Protein AF-A0A952Q7W2-F1 (afdb_monomer)

pLDDT: mean 88.39, std 12.74, range [43.47, 98.25]

Radius of gyration: 13.81 Å; Cα contacts (8 Å, |Δi|>4): 68; chains: 1; bounding box: 30×33×32 Å

Solvent-accessible surface area (backbone atoms only — not comparable to full-atom values): 4008 Å² total; per-residue (Å²): 132,81,84,81,68,64,63,46,81,46,80,34,69,90,41,57,52,84,49,64,66,82,43,94,82,24,40,72,66,24,54,51,53,46,51,51,45,50,58,41,40,76,73,69,23,46,66,45,82,45,52,66,86,82,7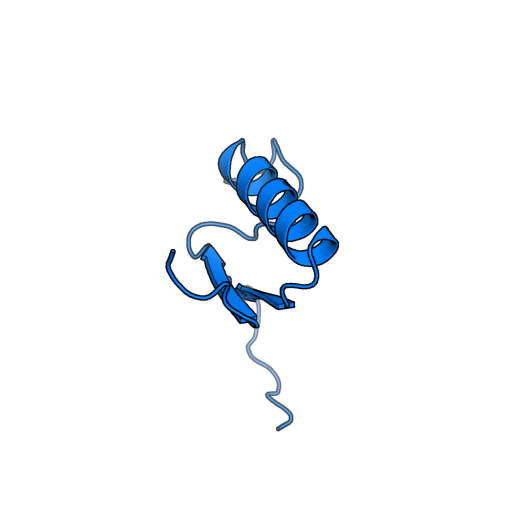8,81,89,77,77,83,83,129

Secondary structure (DSSP, 8-state):
-PPPPSEEEEEE-SS-TTSPTTBTTBSHHHHHHHHHHHHHHHTT-EEEEEE---S-------

Structure (mmCIF, N/CA/C/O backbone):
data_AF-A0A952Q7W2-F1
#
_entry.id   AF-A0A952Q7W2-F1
#
loop_
_atom_site.group_PDB
_atom_site.id
_atom_site.type_symbol
_atom_site.label_atom_id
_atom_site.label_alt_id
_atom_site.label_comp_id
_atom_site.label_asym_id
_atom_site.label_entity_id
_atom_site.label_seq_id
_atom_site.pdbx_PDB_ins_code
_atom_site.Cartn_x
_atom_site.Cartn_y
_atom_site.Cartn_z
_atom_site.occupancy
_atom_site.B_iso_or_equiv
_atom_site.auth_seq_id
_atom_site.auth_comp_id
_atom_site.auth_asym_id
_atom_site.auth_atom_id
_atom_site.pdbx_PDB_model_num
ATOM 1 N N . MET A 1 1 ? -15.158 16.055 15.055 1.00 65.31 1 MET A N 1
ATOM 2 C CA . MET A 1 1 ? -14.098 15.151 14.560 1.00 65.31 1 MET A CA 1
ATOM 3 C C . MET A 1 1 ? -14.787 14.108 13.698 1.00 65.31 1 MET A C 1
ATOM 5 O O . MET A 1 1 ? -15.799 13.588 14.151 1.00 65.31 1 MET A O 1
ATOM 9 N N . ALA A 1 2 ? -14.359 13.901 12.451 1.00 72.44 2 ALA A N 1
ATOM 10 C CA . ALA A 1 2 ? -14.970 12.877 11.600 1.00 72.44 2 ALA A CA 1
ATOM 11 C C . ALA A 1 2 ? -14.672 11.477 12.173 1.00 72.44 2 ALA A C 1
ATOM 13 O O . ALA A 1 2 ? -13.613 11.312 12.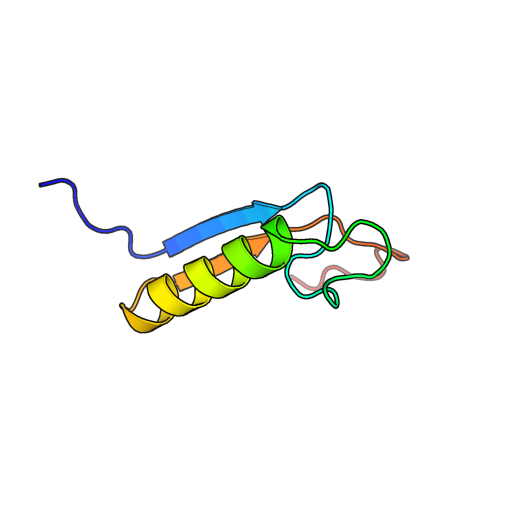787 1.00 72.44 2 ALA A O 1
ATOM 14 N N . PRO A 1 3 ? -15.578 10.495 12.017 1.00 83.25 3 PRO A N 1
ATOM 15 C CA . PRO A 1 3 ? -15.305 9.126 12.436 1.00 83.25 3 PRO A CA 1
ATOM 16 C C . PRO A 1 3 ? -14.079 8.580 11.695 1.00 83.25 3 PRO A C 1
ATOM 18 O O . PRO A 1 3 ? -13.895 8.840 10.504 1.00 83.25 3 PRO A O 1
ATOM 21 N N . THR A 1 4 ? -13.225 7.842 12.404 1.00 88.88 4 THR A N 1
ATOM 22 C CA . THR A 1 4 ? -12.099 7.129 11.792 1.00 88.88 4 THR A CA 1
ATOM 23 C C . THR A 1 4 ? -12.651 5.953 10.982 1.00 88.88 4 THR A C 1
ATOM 25 O O . THR A 1 4 ? -13.468 5.205 11.517 1.00 88.88 4 THR A O 1
ATOM 28 N N . PRO A 1 5 ? -12.264 5.787 9.706 1.00 94.25 5 PRO A N 1
ATOM 29 C CA . PRO A 1 5 ? -12.748 4.675 8.897 1.00 94.25 5 PRO A CA 1
ATOM 30 C C . PRO A 1 5 ? -12.201 3.344 9.419 1.00 94.25 5 PRO A C 1
ATOM 32 O O . PRO A 1 5 ? -11.035 3.260 9.797 1.00 94.25 5 PRO A O 1
ATOM 35 N N . GLU A 1 6 ? -13.026 2.299 9.379 1.00 96.56 6 GLU A N 1
ATOM 36 C CA . GLU A 1 6 ? -12.611 0.930 9.722 1.00 96.56 6 GLU A CA 1
ATOM 37 C C . GLU A 1 6 ? -11.828 0.264 8.579 1.00 96.56 6 GLU A C 1
ATOM 39 O O . GLU A 1 6 ? -10.936 -0.546 8.828 1.00 96.56 6 GLU A O 1
ATOM 44 N N . ARG A 1 7 ? -12.119 0.635 7.321 1.00 97.75 7 ARG A N 1
ATOM 45 C CA . ARG A 1 7 ? -11.492 0.069 6.119 1.00 97.75 7 ARG A CA 1
ATOM 46 C C . ARG A 1 7 ? -11.229 1.133 5.050 1.00 97.75 7 ARG A C 1
ATOM 48 O O . ARG A 1 7 ? -12.043 2.034 4.848 1.00 97.75 7 ARG A O 1
ATOM 55 N N . ILE A 1 8 ? -10.102 1.019 4.349 1.00 97.62 8 ILE A N 1
ATOM 56 C CA . ILE A 1 8 ? -9.670 1.901 3.257 1.00 97.62 8 ILE A CA 1
ATOM 57 C C . ILE A 1 8 ? -9.233 1.053 2.058 1.00 97.62 8 ILE A C 1
ATOM 59 O O . ILE A 1 8 ? -8.347 0.211 2.176 1.00 97.62 8 ILE A O 1
ATOM 63 N N . ALA A 1 9 ? -9.785 1.342 0.880 1.00 97.69 9 ALA A N 1
ATOM 64 C CA . ALA A 1 9 ? -9.256 0.852 -0.391 1.00 97.69 9 ALA A CA 1
ATOM 65 C C . ALA A 1 9 ? -8.344 1.922 -1.014 1.00 97.69 9 ALA A C 1
ATOM 67 O O . ALA A 1 9 ? -8.802 3.008 -1.374 1.00 97.69 9 ALA A O 1
ATOM 68 N N . MET A 1 10 ? -7.049 1.633 -1.141 1.00 96.81 10 MET A N 1
ATOM 69 C CA . MET A 1 10 ? -6.074 2.512 -1.786 1.00 96.81 10 MET A CA 1
ATOM 70 C C . MET A 1 10 ? -5.823 2.047 -3.219 1.00 96.81 10 MET A C 1
ATOM 72 O O . MET A 1 10 ? -5.358 0.932 -3.444 1.00 96.81 10 MET A O 1
ATOM 76 N N . VAL A 1 11 ? -6.083 2.916 -4.194 1.00 96.06 11 VAL A N 1
ATOM 77 C CA . VAL A 1 11 ? -5.921 2.595 -5.618 1.00 96.06 11 VAL A CA 1
ATOM 78 C C . VAL A 1 11 ? -4.595 3.142 -6.149 1.00 96.06 11 VAL A C 1
ATOM 80 O O . VAL A 1 11 ? -4.380 4.351 -6.180 1.00 96.06 11 VAL A O 1
ATOM 83 N N . SER A 1 12 ? -3.730 2.250 -6.633 1.00 94.56 12 SER A N 1
ATOM 84 C CA . SER A 1 12 ? -2.482 2.559 -7.340 1.00 94.56 12 SER A CA 1
ATOM 85 C C . SER A 1 12 ? -2.484 1.897 -8.716 1.00 94.56 12 SER A C 1
ATOM 87 O O . SER A 1 12 ? -1.992 0.784 -8.899 1.00 94.56 12 SER A O 1
ATOM 89 N N . MET A 1 13 ? -3.071 2.572 -9.704 1.00 93.25 13 MET A N 1
ATOM 90 C CA . MET A 1 13 ? -3.274 1.997 -11.041 1.00 93.25 13 MET A CA 1
ATOM 91 C C . M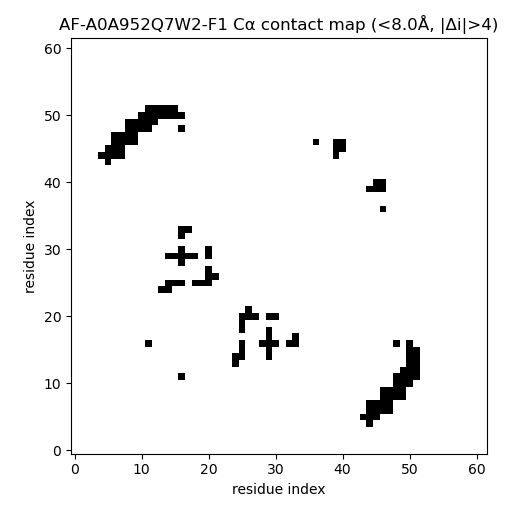ET A 1 13 ? -2.011 1.992 -11.919 1.00 93.25 13 MET A C 1
ATOM 93 O O . MET A 1 13 ? -1.829 1.099 -12.740 1.00 93.25 13 MET A O 1
ATOM 97 N N . HIS A 1 14 ? -1.148 2.998 -11.765 1.00 90.25 14 HIS A N 1
ATOM 98 C CA . HIS A 1 14 ? 0.009 3.227 -12.638 1.00 90.25 14 HIS A CA 1
ATOM 99 C C . HIS A 1 14 ? 1.193 2.288 -12.354 1.00 90.25 14 HIS A C 1
ATOM 101 O O . HIS A 1 14 ? 2.076 2.158 -13.191 1.00 90.25 14 HIS A O 1
ATOM 107 N N . THR A 1 15 ? 1.224 1.641 -11.186 1.00 90.12 15 THR A N 1
ATOM 108 C CA . THR A 1 15 ? 2.293 0.725 -10.766 1.00 90.12 15 THR A CA 1
ATOM 109 C C . THR A 1 15 ? 1.857 -0.067 -9.532 1.00 90.12 15 THR A C 1
ATOM 111 O O . THR A 1 15 ? 1.039 0.409 -8.733 1.00 90.12 15 THR A O 1
ATOM 114 N N . ASN A 1 16 ? 2.417 -1.265 -9.351 1.00 89.56 16 ASN A N 1
ATOM 115 C CA . ASN A 1 16 ? 2.162 -2.080 -8.168 1.00 89.56 16 ASN A CA 1
ATOM 116 C C . ASN A 1 16 ? 2.874 -1.462 -6.940 1.00 89.56 16 ASN A C 1
ATOM 118 O O . ASN A 1 16 ? 4.102 -1.336 -6.952 1.00 89.56 16 ASN A O 1
ATOM 122 N N . PRO A 1 17 ? 2.154 -1.101 -5.859 1.00 88.94 17 PRO A N 1
ATOM 123 C CA . PRO A 1 17 ? 2.745 -0.458 -4.682 1.00 88.94 17 PRO A CA 1
ATOM 124 C C . PRO A 1 17 ? 3.750 -1.340 -3.923 1.00 88.94 17 PRO A C 1
ATOM 126 O O . PRO A 1 17 ? 4.550 -0.813 -3.155 1.00 88.94 17 PRO A O 1
ATOM 129 N N . THR A 1 18 ? 3.754 -2.658 -4.144 1.00 88.81 18 THR A N 1
ATOM 130 C CA . THR A 1 18 ? 4.736 -3.584 -3.555 1.00 88.81 18 THR A CA 1
ATOM 131 C C . THR A 1 18 ? 5.916 -3.893 -4.483 1.00 88.81 18 THR A C 1
ATOM 133 O O . THR A 1 18 ? 6.822 -4.630 -4.091 1.00 88.81 18 THR A O 1
ATOM 136 N N . ALA A 1 19 ? 5.952 -3.319 -5.692 1.00 89.31 19 ALA A N 1
ATOM 137 C CA . ALA A 1 19 ? 7.090 -3.450 -6.594 1.00 89.31 19 ALA A CA 1
ATOM 138 C C . ALA A 1 19 ? 8.358 -2.816 -6.000 1.00 89.31 19 ALA A C 1
ATOM 140 O O . ALA A 1 19 ? 8.310 -1.813 -5.282 1.00 89.31 19 ALA A O 1
ATOM 141 N N . ARG A 1 20 ? 9.519 -3.391 -6.331 1.00 88.62 20 ARG A N 1
ATOM 142 C CA . ARG A 1 20 ? 10.818 -2.884 -5.881 1.00 88.62 20 ARG A CA 1
ATOM 143 C C . ARG A 1 20 ? 11.038 -1.460 -6.401 1.00 88.62 20 ARG A C 1
ATOM 145 O O . ARG A 1 20 ? 11.136 -1.246 -7.607 1.00 88.62 20 ARG A O 1
ATOM 152 N N . ALA A 1 21 ? 11.201 -0.509 -5.486 1.00 90.69 21 ALA A N 1
ATOM 153 C CA . ALA A 1 21 ? 11.528 0.869 -5.833 1.00 90.69 21 ALA A CA 1
ATOM 154 C C . ALA A 1 21 ? 12.860 0.970 -6.602 1.00 90.69 21 ALA A C 1
ATOM 156 O O . ALA A 1 21 ? 13.818 0.248 -6.311 1.00 90.69 21 ALA A O 1
ATOM 157 N N . GLY A 1 22 ? 12.911 1.889 -7.568 1.00 89.56 22 GLY A N 1
ATOM 158 C CA . GLY A 1 22 ? 14.057 2.101 -8.453 1.00 89.56 22 GLY A CA 1
ATOM 159 C C . GLY A 1 22 ? 14.085 1.178 -9.676 1.00 89.56 22 GLY A C 1
ATOM 160 O O . GLY A 1 22 ? 15.116 1.092 -10.336 1.00 89.56 22 GLY A O 1
ATOM 161 N N . THR A 1 23 ? 12.987 0.472 -9.974 1.00 84.81 23 THR A N 1
ATOM 162 C CA . THR A 1 23 ? 12.861 -0.395 -11.158 1.00 84.81 23 THR A CA 1
ATOM 163 C C . THR A 1 23 ? 11.583 -0.080 -11.931 1.00 84.81 23 THR A C 1
ATOM 165 O O . THR A 1 23 ? 10.540 0.132 -11.318 1.00 84.81 23 THR A O 1
ATOM 168 N N . GLY A 1 24 ? 11.650 -0.059 -13.270 1.00 84.75 24 GLY A N 1
ATOM 169 C CA . GLY A 1 24 ? 10.504 0.298 -14.119 1.00 84.75 24 GLY A CA 1
ATOM 170 C C . GLY A 1 24 ? 9.866 1.624 -13.687 1.00 84.75 24 GLY A C 1
ATOM 171 O O . GLY A 1 24 ? 10.576 2.599 -13.455 1.00 84.75 24 GLY A O 1
ATOM 172 N N . ASP A 1 25 ? 8.543 1.619 -13.504 1.00 85.75 25 ASP A N 1
ATOM 173 C CA . ASP 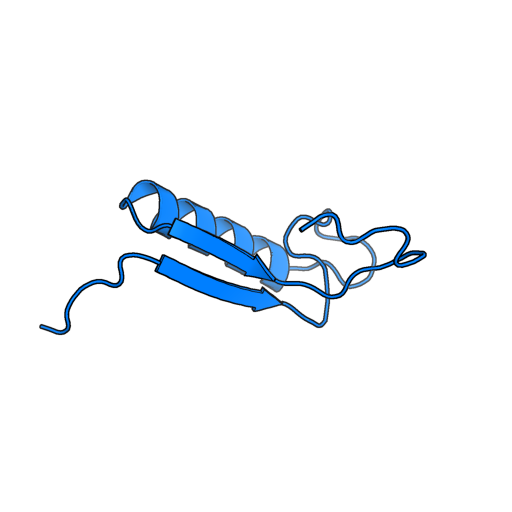A 1 25 ? 7.769 2.771 -13.015 1.00 85.75 25 ASP A CA 1
ATOM 174 C C . ASP A 1 25 ? 7.695 2.861 -11.474 1.00 85.75 25 ASP A C 1
ATOM 176 O O . ASP A 1 25 ? 7.013 3.730 -10.930 1.00 85.75 25 ASP A O 1
ATOM 180 N N . ALA A 1 26 ? 8.342 1.950 -10.734 1.00 87.81 26 ALA A N 1
ATOM 181 C CA . ALA A 1 26 ? 8.289 1.930 -9.274 1.00 87.81 26 ALA A CA 1
ATOM 182 C C . ALA A 1 26 ? 9.273 2.941 -8.664 1.00 87.81 26 ALA A C 1
ATOM 184 O O . ALA A 1 26 ? 10.495 2.780 -8.745 1.00 87.81 26 ALA A O 1
ATOM 185 N N . GLY A 1 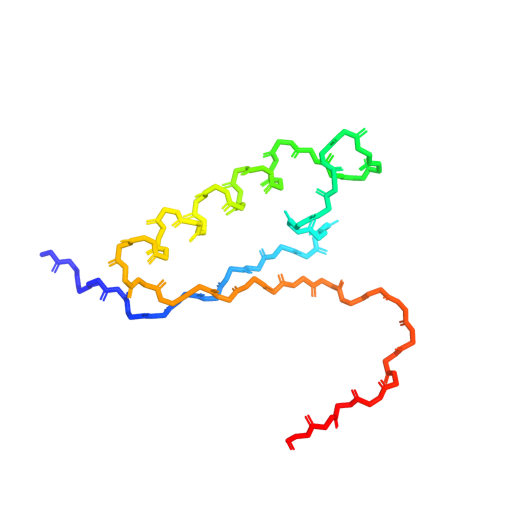27 ? 8.740 3.967 -7.999 1.00 91.50 27 GLY A N 1
ATOM 186 C CA . GLY A 1 27 ? 9.509 5.091 -7.459 1.00 91.50 27 GLY A CA 1
ATOM 187 C C . GLY A 1 27 ? 9.069 5.522 -6.060 1.00 91.50 27 GLY A C 1
ATOM 188 O O . GLY A 1 27 ? 8.604 4.716 -5.254 1.00 91.50 27 GLY A O 1
ATOM 189 N N . GLY A 1 28 ? 9.216 6.817 -5.761 1.00 94.25 28 GLY A N 1
ATOM 190 C CA . GLY A 1 28 ? 8.875 7.374 -4.447 1.00 94.25 28 GLY A CA 1
ATOM 191 C C . GLY A 1 28 ? 7.407 7.173 -4.063 1.00 94.25 28 GLY A C 1
ATOM 192 O O . GLY A 1 28 ? 7.116 6.896 -2.904 1.00 94.25 28 GLY A O 1
ATOM 193 N N . MET A 1 29 ? 6.490 7.216 -5.037 1.00 93.94 29 MET A N 1
ATOM 194 C CA . MET A 1 29 ? 5.058 7.039 -4.781 1.00 93.94 29 MET A CA 1
ATOM 195 C C . MET A 1 29 ? 4.723 5.639 -4.247 1.00 93.94 29 MET A C 1
ATOM 197 O O . MET A 1 29 ? 3.930 5.528 -3.315 1.00 93.94 29 MET A O 1
ATOM 201 N N . ASN A 1 30 ? 5.364 4.583 -4.760 1.00 94.38 30 ASN A N 1
ATOM 202 C CA . ASN A 1 30 ? 5.181 3.213 -4.270 1.00 94.38 30 ASN A CA 1
ATOM 203 C C . ASN A 1 30 ? 5.591 3.102 -2.799 1.00 94.38 30 ASN A C 1
ATOM 205 O O . ASN A 1 30 ? 4.848 2.566 -1.979 1.00 94.38 30 ASN A O 1
ATOM 209 N N . VAL A 1 31 ? 6.759 3.661 -2.461 1.00 94.44 31 VAL A N 1
ATOM 210 C CA . VAL A 1 31 ? 7.287 3.662 -1.091 1.00 94.44 31 VAL A CA 1
ATOM 211 C C . VAL A 1 31 ? 6.353 4.428 -0.159 1.00 94.44 31 VAL A C 1
ATOM 213 O O . VAL A 1 31 ? 6.028 3.926 0.916 1.00 94.44 31 VAL A O 1
ATOM 216 N N . SER A 1 32 ? 5.882 5.605 -0.576 1.00 95.69 32 SER A N 1
ATOM 217 C CA . SER A 1 32 ? 4.942 6.409 0.205 1.00 95.69 32 SER A CA 1
ATOM 218 C C . SER A 1 32 ? 3.620 5.682 0.439 1.00 95.69 32 SER A C 1
ATOM 220 O 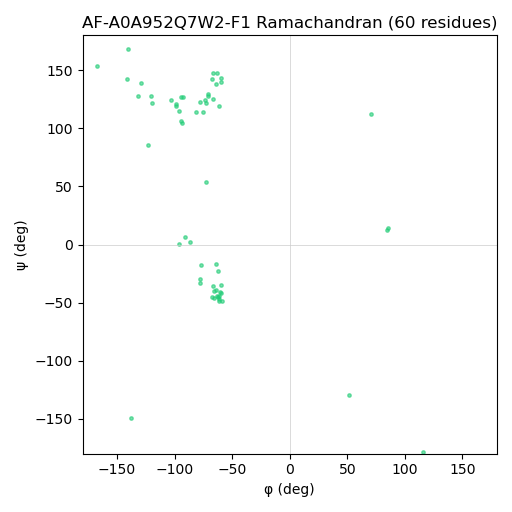O . SER A 1 32 ? 3.193 5.588 1.584 1.00 95.69 32 SER A O 1
ATOM 222 N N . ILE A 1 33 ? 3.003 5.112 -0.602 1.00 95.50 33 ILE A N 1
ATOM 223 C CA . ILE A 1 33 ? 1.740 4.365 -0.479 1.00 95.50 33 ILE A CA 1
ATOM 224 C C . ILE A 1 33 ? 1.902 3.196 0.491 1.00 95.50 33 ILE A C 1
ATOM 226 O O . ILE A 1 33 ? 1.092 3.039 1.403 1.00 95.50 33 ILE A O 1
ATOM 230 N N . LEU A 1 34 ? 2.963 2.403 0.332 1.00 95.62 34 LEU A N 1
ATOM 231 C CA . LEU A 1 34 ? 3.203 1.237 1.175 1.00 95.62 34 LEU A CA 1
ATOM 232 C C . LEU A 1 34 ? 3.488 1.627 2.633 1.00 95.62 34 LEU A C 1
ATOM 234 O O . LEU A 1 34 ? 3.002 0.964 3.548 1.00 95.62 34 LEU A O 1
ATOM 238 N N . ALA A 1 35 ? 4.247 2.701 2.866 1.00 97.19 35 ALA A N 1
ATOM 239 C CA . ALA A 1 35 ? 4.504 3.217 4.208 1.00 97.19 35 ALA A CA 1
ATOM 240 C C . ALA A 1 35 ? 3.219 3.743 4.865 1.00 97.19 35 ALA A C 1
ATOM 242 O O . ALA A 1 35 ? 2.915 3.379 5.998 1.00 97.19 35 ALA A O 1
ATOM 243 N N . THR A 1 36 ? 2.421 4.532 4.142 1.00 97.56 36 THR A N 1
ATOM 244 C CA . THR A 1 36 ? 1.138 5.041 4.640 1.00 97.56 36 THR A CA 1
ATOM 245 C C . THR A 1 36 ? 0.163 3.906 4.952 1.00 97.56 36 THR A C 1
ATOM 247 O O . THR A 1 36 ? -0.442 3.914 6.020 1.00 97.56 36 THR A O 1
ATOM 250 N N . ALA A 1 37 ? 0.047 2.902 4.079 1.00 97.44 37 ALA A N 1
ATOM 251 C CA . ALA A 1 37 ? -0.802 1.735 4.315 1.00 97.44 37 ALA A CA 1
ATOM 252 C C . ALA A 1 37 ? -0.397 0.972 5.587 1.00 97.44 37 ALA A C 1
ATOM 254 O O . ALA A 1 37 ? -1.259 0.591 6.376 1.00 97.44 37 ALA A O 1
ATOM 255 N N . ARG A 1 38 ? 0.911 0.802 5.828 1.00 97.19 38 ARG A N 1
ATOM 256 C CA . ARG A 1 38 ? 1.434 0.161 7.048 1.00 97.19 38 ARG A CA 1
ATOM 257 C C . ARG A 1 38 ? 1.096 0.947 8.310 1.00 97.19 38 ARG A C 1
ATOM 259 O O . ARG A 1 38 ? 0.666 0.350 9.289 1.00 97.19 38 ARG A O 1
ATOM 266 N N . GLU A 1 39 ? 1.249 2.267 8.282 1.00 98.12 39 GLU A N 1
ATOM 267 C CA . GLU A 1 39 ? 0.916 3.128 9.425 1.00 98.12 39 GLU A CA 1
ATOM 268 C C . GLU A 1 39 ? -0.587 3.151 9.727 1.00 98.12 39 GLU A C 1
ATOM 270 O O . GLU A 1 39 ? -0.987 3.200 10.888 1.00 98.12 39 GLU A O 1
ATOM 275 N N . LEU A 1 40 ? -1.436 3.090 8.697 1.00 97.31 40 LEU A N 1
ATOM 276 C CA . LEU A 1 40 ? -2.886 2.961 8.861 1.00 97.31 40 LEU A CA 1
ATOM 277 C C . LEU A 1 40 ? -3.256 1.594 9.457 1.00 97.31 40 LEU A C 1
ATOM 279 O O . LEU A 1 40 ? -4.011 1.540 10.428 1.00 97.31 40 LEU A O 1
ATOM 283 N N . ALA A 1 41 ? -2.658 0.511 8.954 1.00 97.12 41 ALA A N 1
ATOM 284 C CA . ALA A 1 41 ? -2.846 -0.834 9.495 1.00 97.12 41 ALA A CA 1
ATOM 285 C C . ALA A 1 41 ? -2.391 -0.949 10.958 1.00 97.12 41 ALA A C 1
ATOM 287 O O . ALA A 1 41 ? -3.096 -1.528 11.781 1.00 97.12 41 ALA A O 1
ATOM 288 N N . ALA A 1 42 ? -1.266 -0.324 11.322 1.00 97.88 42 ALA A N 1
ATOM 289 C CA . ALA A 1 42 ? 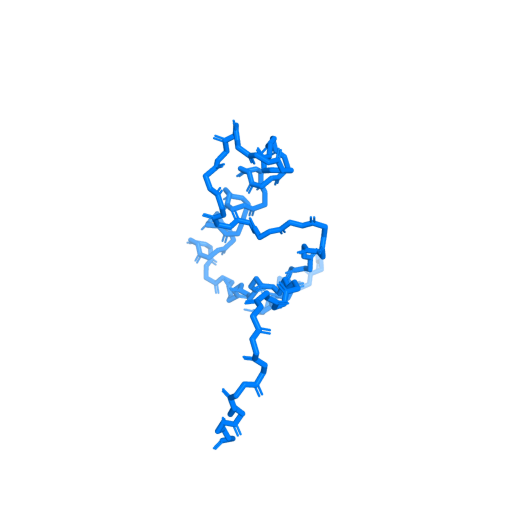-0.781 -0.272 12.704 1.00 97.88 42 ALA A CA 1
ATOM 290 C C . ALA A 1 42 ? -1.747 0.455 13.660 1.00 97.88 42 ALA A C 1
ATOM 292 O O . ALA A 1 42 ? -1.723 0.215 14.865 1.00 97.88 42 ALA A O 1
ATOM 293 N N . ARG A 1 43 ? -2.619 1.321 13.131 1.00 96.75 43 ARG A N 1
ATOM 294 C CA . ARG A 1 43 ? -3.676 2.015 13.883 1.00 96.75 43 ARG A CA 1
ATOM 295 C C . ARG A 1 43 ? -5.002 1.2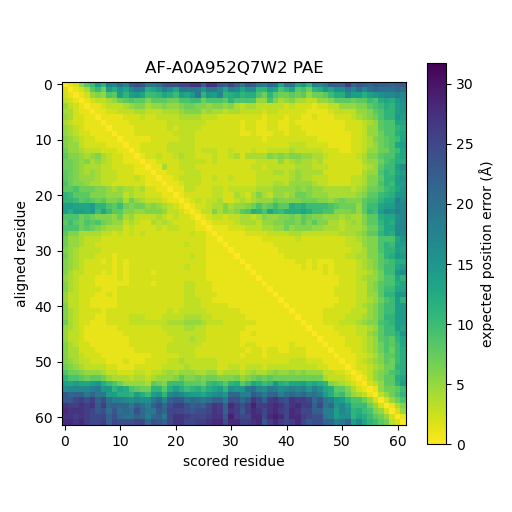46 13.906 1.00 96.75 43 ARG A C 1
ATOM 297 O O . ARG A 1 43 ? -5.989 1.782 14.396 1.00 96.75 43 ARG A O 1
ATOM 304 N N . GLY A 1 44 ? -5.027 0.015 13.392 1.00 96.94 44 GLY A N 1
ATOM 305 C CA . GLY A 1 44 ? -6.208 -0.849 13.372 1.00 96.94 44 GLY A CA 1
ATOM 306 C C . GLY A 1 44 ? -7.148 -0.621 12.188 1.00 96.94 44 GLY A C 1
ATOM 307 O O . GLY A 1 44 ? -8.275 -1.101 12.227 1.00 96.94 44 GLY A O 1
ATOM 308 N N . ILE A 1 45 ? -6.712 0.102 11.152 1.00 97.94 45 ILE A N 1
ATOM 309 C CA . ILE A 1 45 ? -7.512 0.336 9.945 1.00 97.94 45 ILE A CA 1
ATOM 310 C C . ILE A 1 45 ? -7.174 -0.737 8.918 1.00 97.94 45 ILE A C 1
ATOM 312 O O . ILE A 1 45 ? -6.011 -0.921 8.562 1.00 97.94 45 ILE A O 1
ATOM 316 N N . GLU A 1 46 ? -8.176 -1.426 8.393 1.00 98.25 46 GLU A N 1
ATOM 317 C CA . GLU A 1 46 ? -7.955 -2.402 7.334 1.00 98.25 46 GLU A CA 1
ATOM 318 C C . GLU A 1 46 ? -7.657 -1.695 6.007 1.00 98.25 46 GLU A C 1
ATOM 320 O O . GLU A 1 46 ? -8.433 -0.853 5.553 1.00 98.25 46 GLU A O 1
ATOM 325 N N . VAL A 1 47 ? -6.527 -2.018 5.375 1.00 97.50 47 VAL A N 1
ATOM 326 C CA . VAL A 1 47 ? -6.102 -1.377 4.123 1.00 97.50 47 VAL A CA 1
ATOM 327 C C . VAL A 1 47 ? -5.977 -2.402 3.007 1.00 97.50 47 VAL A C 1
ATOM 329 O O . VAL A 1 47 ? -5.164 -3.321 3.088 1.00 97.50 47 VAL A O 1
ATOM 332 N N . GLU A 1 48 ? -6.731 -2.192 1.932 1.00 97.31 48 GLU A N 1
ATOM 333 C CA . GLU A 1 48 ? -6.636 -2.965 0.696 1.00 97.31 48 GLU A CA 1
ATOM 334 C C . GLU A 1 48 ? -5.887 -2.157 -0.372 1.00 97.31 48 GLU A C 1
ATOM 336 O O . GLU A 1 48 ? -6.261 -1.028 -0.696 1.00 97.31 48 GLU A O 1
ATOM 341 N N . LEU A 1 49 ? -4.813 -2.729 -0.921 1.00 95.56 49 LEU A N 1
ATOM 342 C CA . LEU A 1 49 ? -4.038 -2.124 -2.005 1.00 95.56 49 LEU A CA 1
ATOM 343 C C . LEU A 1 49 ? -4.532 -2.657 -3.351 1.00 95.56 49 LEU A C 1
ATOM 345 O O . LEU A 1 49 ? -4.230 -3.785 -3.736 1.00 95.56 49 LEU A O 1
ATOM 349 N N . LEU A 1 50 ? -5.249 -1.820 -4.090 1.00 95.50 50 LEU A N 1
ATOM 350 C CA . LEU A 1 50 ? -5.768 -2.142 -5.412 1.00 95.50 50 LEU A CA 1
ATOM 351 C C . LEU A 1 50 ? -4.800 -1.642 -6.483 1.00 95.50 50 LEU A C 1
ATOM 353 O O . LEU A 1 50 ? -4.443 -0.464 -6.525 1.00 95.50 50 LEU A O 1
ATOM 357 N N . THR A 1 51 ? -4.390 -2.529 -7.383 1.00 93.50 51 THR A N 1
ATOM 358 C CA . THR A 1 51 ? -3.521 -2.189 -8.515 1.00 93.50 51 THR A CA 1
ATOM 359 C C . THR A 1 51 ? -3.957 -2.925 -9.777 1.00 93.50 51 THR A C 1
ATOM 361 O O . THR A 1 51 ? -4.788 -3.834 -9.730 1.00 93.50 51 THR A O 1
ATOM 364 N N . ARG A 1 52 ? -3.415 -2.524 -10.928 1.00 91.38 52 ARG A N 1
ATOM 365 C CA . ARG A 1 52 ? -3.668 -3.211 -12.194 1.00 91.38 52 ARG A CA 1
ATOM 366 C C . ARG A 1 52 ? -3.050 -4.609 -12.148 1.00 91.38 52 ARG A C 1
ATOM 368 O O . ARG A 1 52 ? -1.845 -4.737 -11.949 1.00 91.38 52 ARG A O 1
ATOM 375 N N . ALA A 1 53 ? -3.847 -5.641 -12.407 1.00 88.75 53 ALA A N 1
ATOM 376 C CA . ALA A 1 53 ? -3.315 -6.981 -12.631 1.00 88.75 53 ALA A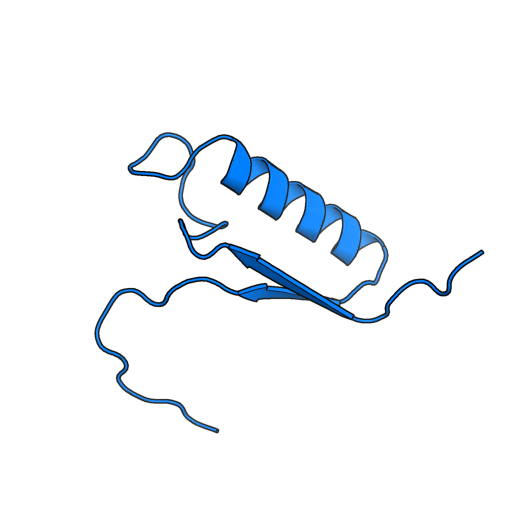 CA 1
ATOM 377 C C . ALA A 1 53 ? -2.449 -7.016 -13.905 1.00 88.75 53 ALA A C 1
ATOM 379 O O . ALA A 1 53 ? -2.809 -6.440 -14.936 1.00 88.75 53 ALA A O 1
ATOM 380 N N . VAL A 1 54 ? -1.313 -7.705 -13.829 1.00 83.06 54 VAL A N 1
ATOM 381 C CA . VAL A 1 54 ? -0.408 -7.977 -14.952 1.00 83.06 54 VAL A CA 1
ATOM 382 C C . VAL A 1 54 ? -0.289 -9.491 -15.118 1.00 83.06 54 VAL A C 1
ATOM 384 O O . VAL A 1 54 ? -0.017 -10.188 -14.147 1.00 83.06 54 VAL A O 1
ATOM 387 N N . GLY A 1 55 ? -0.518 -9.994 -16.332 1.00 76.06 55 GLY A N 1
ATOM 388 C CA . GLY A 1 55 ? -0.610 -11.431 -16.624 1.00 76.06 55 GLY A CA 1
ATOM 389 C C . GLY A 1 55 ? -1.998 -11.847 -17.121 1.00 76.06 55 GLY A C 1
ATOM 390 O O . GLY A 1 55 ? -2.875 -11.005 -17.309 1.00 76.06 55 GLY A O 1
ATOM 391 N N . ASP A 1 56 ? -2.174 -13.143 -17.374 1.00 76.12 56 ASP A N 1
ATOM 392 C CA . ASP A 1 56 ? -3.459 -13.725 -17.774 1.00 76.12 56 ASP A CA 1
ATOM 393 C C . ASP A 1 56 ? -4.434 -13.712 -16.580 1.00 76.12 56 ASP A C 1
ATOM 395 O O . ASP A 1 56 ? -4.058 -14.200 -15.510 1.00 76.12 56 ASP A O 1
ATOM 399 N N . PRO A 1 57 ? -5.664 -13.176 -16.708 1.00 67.00 57 PRO A N 1
ATOM 400 C CA . PRO A 1 57 ? -6.695 -13.258 -15.676 1.00 67.00 57 PRO A CA 1
ATOM 401 C C . PRO A 1 57 ? -7.269 -14.683 -15.573 1.00 67.00 57 PRO A C 1
ATOM 403 O O . PRO A 1 57 ? -8.480 -14.888 -15.665 1.00 67.00 57 PRO A O 1
ATOM 406 N N . SER A 1 58 ? -6.420 -15.695 -15.399 1.00 64.50 58 SER A N 1
ATOM 407 C CA . SER A 1 58 ? -6.887 -17.052 -15.145 1.00 64.50 58 SER A CA 1
ATOM 408 C C . SER A 1 58 ? -7.374 -17.147 -13.695 1.00 64.50 58 SER A C 1
ATOM 410 O O . SER A 1 58 ? -6.612 -17.023 -12.742 1.00 64.50 58 SER A O 1
ATOM 412 N N . SER A 1 59 ? -8.687 -17.359 -13.564 1.00 59.50 59 SER A N 1
ATOM 413 C CA . SER A 1 59 ? -9.481 -17.607 -12.349 1.00 59.50 59 SER A CA 1
ATOM 414 C C . SER A 1 59 ? -9.689 -16.441 -11.363 1.00 59.50 59 SER A C 1
ATOM 416 O O . SER A 1 59 ? -8.799 -16.013 -10.637 1.00 59.50 59 SER A O 1
ATOM 418 N N . ARG A 1 60 ? -10.950 -15.991 -11.277 1.00 57.81 60 ARG A N 1
ATOM 419 C CA . ARG A 1 60 ? -11.554 -15.493 -10.034 1.00 57.81 60 ARG A CA 1
ATOM 420 C C . ARG A 1 60 ? -12.270 -16.682 -9.397 1.00 57.81 60 ARG A C 1
ATOM 422 O O . ARG A 1 60 ? -13.323 -17.067 -9.900 1.00 57.81 60 ARG A O 1
ATOM 429 N N . GLU A 1 61 ? -11.711 -17.270 -8.347 1.00 44.72 61 GLU A N 1
ATOM 430 C CA . GLU A 1 61 ? -12.540 -18.021 -7.400 1.00 44.72 61 GLU A CA 1
ATOM 431 C C . GLU A 1 61 ? -13.243 -16.993 -6.510 1.00 44.72 61 GLU A C 1
ATOM 433 O O . GLU A 1 61 ? -12.598 -16.096 -5.960 1.00 44.72 61 GLU A O 1
ATOM 438 N N . LEU A 1 62 ? -14.576 -17.061 -6.504 1.00 43.47 62 LEU A N 1
ATOM 439 C CA . LEU A 1 62 ? -15.434 -16.311 -5.590 1.00 43.47 62 LEU A CA 1
ATOM 440 C C . LEU A 1 62 ? -15.450 -16.995 -4.225 1.00 43.47 62 LEU A C 1
ATOM 442 O O . LEU A 1 62 ? -15.550 -18.243 -4.217 1.00 43.47 62 LEU A O 1
#

Foldseek 3Di:
DDDDAQEDEDEDAPDQLPDDDPDDPRHPVSVVVVVVCVVCVVVNHHYHYHYDDDDDPPDDDD

Mean predicted aligned error: 5.97 Å

Sequence (62 aa):
MAPTPERIAMVSMHTNPTARAGTGDAGGMNVSILATARELAARGIEVELLTRAVGDPSSREL

Nearest PDB structures (foldseek):
  3c4q-assembly1_A  TM=9.196E-01  e=4.209E-04  Corynebacterium glutamicum
  8bqb-assembly3_C  TM=4.753E-01  e=2.923E+00  Cellvibrio japonicus Ueda107
  5bwj-assembly1_B  TM=3.105E-01  e=9.336E-01  Borreliella burgdorferi B31
  4hu0-assembly1_A  TM=4.256E-01  e=7.389E+00  uncultured bacterium
  5a8o-assembly1_A  TM=4.272E-01  e=9.829E+00  Saccharophagus degradans 2-40